Protein AF-A0A1D2PKX2-F1 (afdb_monomer_lite)

Sequence (69 aa):
MSDIAIDIPWPVMMLILGISYWPLWLLVGAGLMYFGMTRLRGIGRIACIVAAVLFIAYTGLGLYVILAR

Radius of gyration: 16.37 Å; chains: 1; bounding box: 48×19×40 Å

pLDDT: mean 81.65, std 10.63, range [44.88, 94.25]

Structure (mmCIF, N/CA/C/O backbone):
data_AF-A0A1D2PKX2-F1
#
_entry.id   AF-A0A1D2PKX2-F1
#
loop_
_atom_site.group_PDB
_atom_site.id
_atom_site.type_symbol
_atom_site.label_atom_id
_atom_site.label_alt_id
_atom_site.label_comp_id
_atom_site.label_asym_id
_atom_site.label_entity_id
_atom_site.label_seq_id
_atom_site.pdbx_PDB_ins_code
_atom_site.Cartn_x
_atom_site.Cartn_y
_atom_site.Cartn_z
_atom_site.occupancy
_atom_site.B_iso_or_equiv
_atom_site.auth_seq_id
_atom_site.auth_comp_id
_atom_site.auth_asym_id
_atom_site.auth_atom_id
_atom_site.pdbx_PDB_model_num
ATOM 1 N N . MET A 1 1 ? 32.261 -3.019 -25.099 1.00 44.88 1 MET A N 1
ATOM 2 C CA . MET A 1 1 ? 30.914 -3.093 -24.503 1.00 44.88 1 MET A CA 1
ATOM 3 C C . MET A 1 1 ? 30.630 -1.716 -23.931 1.00 44.88 1 MET A C 1
ATOM 5 O O . MET A 1 1 ? 31.303 -1.331 -22.992 1.00 44.88 1 MET A O 1
ATOM 9 N N . SER A 1 2 ? 29.792 -0.921 -24.600 1.00 50.31 2 SER A N 1
ATOM 10 C CA . SER A 1 2 ? 29.357 0.381 -24.082 1.00 50.31 2 SER A CA 1
ATOM 11 C C . SER A 1 2 ? 28.270 0.088 -23.061 1.00 50.31 2 SER A C 1
ATOM 13 O O . SER A 1 2 ? 27.192 -0.347 -23.463 1.00 50.31 2 SER A O 1
ATOM 15 N N . ASP A 1 3 ? 28.559 0.259 -21.773 1.00 57.47 3 ASP A N 1
ATOM 16 C CA . ASP A 1 3 ? 27.530 0.288 -20.737 1.00 57.47 3 ASP A CA 1
ATOM 17 C C . ASP A 1 3 ? 26.561 1.421 -21.085 1.00 57.47 3 ASP A C 1
ATOM 19 O O . ASP A 1 3 ? 26.847 2.602 -20.894 1.00 57.47 3 ASP A O 1
ATOM 23 N N . ILE A 1 4 ? 25.425 1.064 -21.688 1.00 59.75 4 ILE A N 1
ATOM 24 C CA . ILE A 1 4 ? 24.276 1.955 -21.802 1.00 59.75 4 ILE A CA 1
ATOM 25 C C . ILE A 1 4 ? 23.759 2.093 -20.372 1.00 59.75 4 ILE A C 1
ATOM 27 O O . ILE A 1 4 ? 22.954 1.294 -19.898 1.00 59.75 4 ILE A O 1
ATOM 31 N N . ALA A 1 5 ? 24.300 3.076 -19.656 1.00 60.88 5 ALA A N 1
ATOM 32 C CA . ALA A 1 5 ? 23.747 3.534 -18.399 1.00 60.88 5 ALA A CA 1
ATOM 33 C C . ALA A 1 5 ? 22.379 4.143 -18.723 1.00 60.88 5 ALA A C 1
ATOM 35 O O . ALA A 1 5 ? 22.272 5.291 -19.151 1.00 60.88 5 ALA A O 1
ATOM 36 N N . ILE A 1 6 ? 21.325 3.332 -18.612 1.00 63.44 6 ILE A N 1
ATOM 37 C CA . ILE A 1 6 ? 19.961 3.847 -18.598 1.00 63.44 6 ILE A CA 1
ATOM 38 C C . ILE A 1 6 ? 19.861 4.639 -17.299 1.00 63.44 6 ILE A C 1
ATOM 40 O O . ILE A 1 6 ? 19.780 4.057 -16.2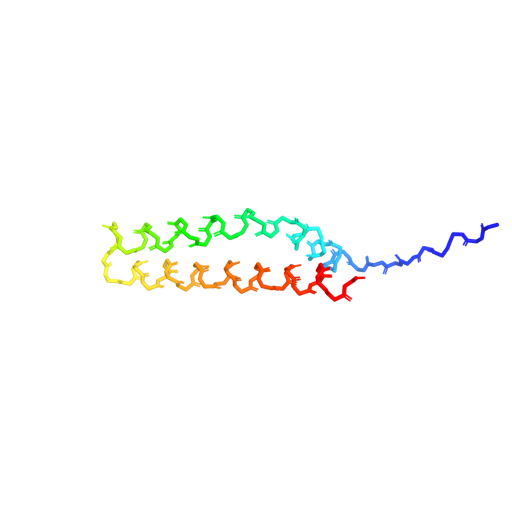18 1.00 63.44 6 ILE A O 1
ATOM 44 N N . ASP A 1 7 ? 19.934 5.960 -17.413 1.00 72.25 7 ASP A N 1
ATOM 45 C CA . ASP A 1 7 ? 19.837 6.894 -16.297 1.00 72.25 7 ASP A CA 1
ATOM 46 C C . ASP A 1 7 ? 18.370 6.932 -15.834 1.00 72.25 7 ASP A C 1
ATOM 48 O O . ASP A 1 7 ? 17.577 7.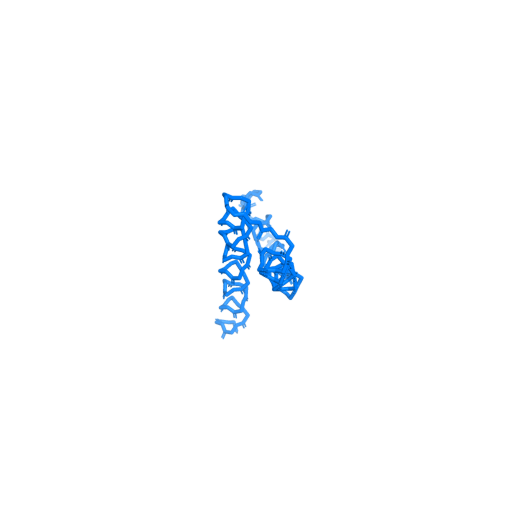799 -16.205 1.00 72.25 7 ASP A O 1
ATOM 52 N N . ILE A 1 8 ? 17.951 5.877 -15.127 1.00 72.00 8 ILE A N 1
ATOM 53 C CA . ILE A 1 8 ? 16.585 5.737 -14.626 1.00 72.00 8 ILE A CA 1
ATOM 54 C C . ILE A 1 8 ? 16.417 6.758 -13.501 1.00 72.00 8 ILE A C 1
ATOM 56 O O . ILE A 1 8 ? 17.112 6.656 -12.484 1.00 72.00 8 ILE A O 1
ATOM 60 N N . PRO A 1 9 ? 15.473 7.711 -13.620 1.00 83.62 9 PRO A N 1
ATOM 61 C CA . PRO A 1 9 ? 15.231 8.679 -12.566 1.00 83.62 9 PRO A CA 1
ATOM 62 C C . PRO A 1 9 ? 14.952 7.964 -11.244 1.00 83.62 9 PRO A C 1
ATOM 64 O O . PRO A 1 9 ? 14.162 7.018 -11.199 1.00 83.62 9 PRO A O 1
ATOM 67 N N . TRP A 1 10 ? 15.548 8.448 -10.154 1.00 74.31 10 TRP A N 1
ATOM 68 C CA . TRP A 1 10 ? 15.373 7.878 -8.813 1.00 74.31 10 TRP A CA 1
ATOM 69 C C . TRP A 1 10 ? 13.909 7.544 -8.446 1.00 74.31 10 TRP A C 1
ATOM 71 O O . TRP A 1 10 ? 13.670 6.446 -7.937 1.00 74.31 10 TRP A O 1
ATOM 81 N N . PRO A 1 11 ? 12.900 8.390 -8.760 1.00 71.94 11 PRO A N 1
ATOM 82 C CA . PRO A 1 11 ? 11.499 8.063 -8.483 1.00 71.94 11 PRO A CA 1
ATOM 83 C C . PRO A 1 11 ? 11.001 6.813 -9.220 1.00 71.94 11 PRO A C 1
ATOM 85 O O . PRO A 1 11 ? 10.225 6.038 -8.668 1.00 71.94 11 PRO A O 1
ATOM 88 N N . VAL A 1 12 ? 11.465 6.595 -10.451 1.00 76.25 12 VAL A N 1
ATOM 89 C CA . VAL A 1 12 ? 11.098 5.438 -11.277 1.00 76.25 12 VAL A CA 1
ATOM 90 C C . VAL A 1 12 ? 11.767 4.173 -10.738 1.00 76.25 12 VAL A C 1
ATOM 92 O O . VAL A 1 12 ? 11.111 3.140 -10.624 1.00 76.25 12 VAL A O 1
ATOM 95 N N . MET A 1 13 ? 13.032 4.262 -10.315 1.00 76.44 13 MET A N 1
ATOM 96 C CA . MET A 1 13 ? 13.744 3.153 -9.667 1.00 76.44 13 MET A CA 1
ATOM 97 C C . MET A 1 13 ? 13.039 2.710 -8.376 1.00 76.44 13 MET A C 1
ATOM 99 O O . MET A 1 13 ? 12.793 1.520 -8.175 1.00 76.44 13 MET A O 1
ATOM 103 N N . MET A 1 14 ? 12.657 3.671 -7.529 1.00 73.00 14 MET A N 1
ATOM 104 C CA . MET A 1 14 ? 11.893 3.418 -6.303 1.00 73.00 14 MET A CA 1
ATOM 105 C C . MET A 1 14 ? 10.534 2.773 -6.601 1.00 73.00 14 MET A C 1
ATOM 107 O O . MET A 1 14 ? 10.112 1.880 -5.869 1.00 73.00 14 MET A O 1
ATOM 111 N N . LEU A 1 15 ? 9.867 3.175 -7.689 1.00 73.00 15 LEU A N 1
ATOM 112 C CA . LEU A 1 15 ? 8.592 2.591 -8.105 1.00 73.00 15 LEU A CA 1
ATOM 113 C C . LEU A 1 15 ? 8.746 1.126 -8.544 1.00 73.00 15 LEU A C 1
ATOM 115 O O . LEU A 1 15 ? 7.942 0.288 -8.148 1.00 73.00 15 LEU A O 1
ATOM 119 N N . ILE A 1 16 ? 9.782 0.805 -9.326 1.00 74.75 16 ILE A N 1
ATOM 120 C CA . ILE A 1 16 ? 10.065 -0.559 -9.809 1.00 74.75 16 ILE A CA 1
ATOM 121 C C . ILE A 1 16 ? 10.447 -1.486 -8.645 1.00 74.75 16 ILE A C 1
ATOM 123 O O . ILE A 1 16 ? 9.943 -2.610 -8.539 1.00 74.75 16 ILE A O 1
ATOM 127 N N . LEU A 1 17 ? 11.305 -1.005 -7.740 1.00 73.44 17 LEU A N 1
ATOM 128 C CA . LEU A 1 17 ? 11.651 -1.719 -6.508 1.00 73.44 17 LEU A CA 1
ATOM 129 C C . LEU A 1 17 ? 10.407 -1.933 -5.642 1.00 73.44 17 LEU A C 1
ATOM 131 O O . LEU A 1 17 ? 10.157 -3.053 -5.208 1.00 73.44 17 LEU A O 1
ATOM 135 N N . GLY A 1 18 ? 9.588 -0.896 -5.457 1.00 73.38 18 GLY A N 1
ATOM 136 C CA . GLY A 1 18 ? 8.329 -0.971 -4.718 1.00 73.38 18 GLY A CA 1
ATOM 137 C C . GLY A 1 18 ? 7.370 -2.010 -5.297 1.00 73.38 18 GLY A C 1
ATOM 138 O O . GLY A 1 18 ? 6.883 -2.867 -4.564 1.00 73.38 18 GLY A O 1
ATOM 139 N N . ILE A 1 19 ? 7.156 -2.000 -6.612 1.00 76.88 19 ILE A N 1
ATOM 140 C CA . ILE A 1 19 ? 6.332 -2.974 -7.344 1.00 76.88 19 ILE A CA 1
ATOM 141 C C . ILE A 1 19 ? 6.801 -4.420 -7.115 1.00 76.88 19 ILE A C 1
ATOM 143 O O . ILE A 1 19 ? 5.975 -5.322 -6.987 1.00 76.88 19 ILE A O 1
ATOM 147 N N . SER A 1 20 ? 8.109 -4.657 -7.004 1.00 78.69 20 SER A N 1
ATOM 148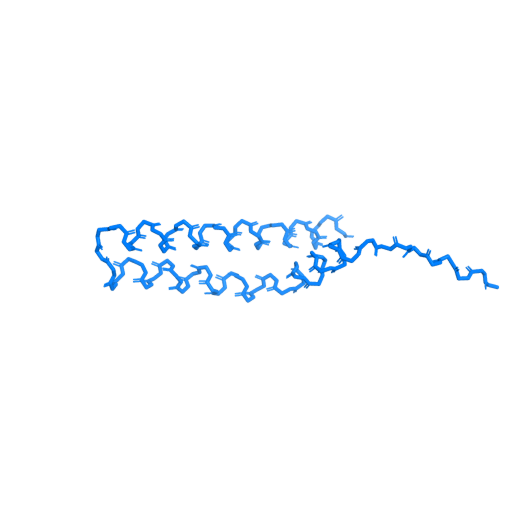 C CA . SER A 1 20 ? 8.651 -6.007 -6.779 1.00 78.69 20 SER A CA 1
ATOM 149 C C . SER A 1 20 ? 8.186 -6.623 -5.450 1.00 78.69 20 SER A C 1
ATOM 151 O O . SER A 1 20 ? 8.103 -7.844 -5.329 1.00 78.69 20 SER A O 1
ATOM 153 N N . TYR A 1 21 ? 7.793 -5.794 -4.477 1.00 83.12 21 TYR A N 1
ATOM 154 C CA . TYR A 1 21 ? 7.218 -6.220 -3.199 1.00 83.12 21 TYR A CA 1
ATOM 155 C C . TYR A 1 21 ? 5.681 -6.339 -3.226 1.00 83.12 21 TYR A C 1
ATOM 157 O O . TYR A 1 21 ? 5.049 -6.354 -2.169 1.00 83.12 21 TYR A O 1
ATOM 165 N N . TRP A 1 22 ? 5.055 -6.465 -4.403 1.00 81.00 22 TRP A N 1
ATOM 166 C CA . TRP A 1 22 ? 3.598 -6.618 -4.560 1.00 81.00 22 TRP A CA 1
ATOM 167 C C . TRP A 1 22 ? 2.922 -7.621 -3.607 1.00 81.00 22 TRP A C 1
ATOM 169 O O . TRP A 1 22 ? 1.851 -7.275 -3.107 1.00 81.00 22 TRP A O 1
ATOM 179 N N . PRO A 1 23 ? 3.494 -8.794 -3.248 1.00 85.06 23 PRO A N 1
ATOM 180 C CA . PRO A 1 23 ? 2.813 -9.709 -2.333 1.00 85.06 23 PRO A CA 1
ATOM 181 C C . PRO A 1 23 ? 2.676 -9.114 -0.926 1.00 85.06 23 PRO A C 1
ATOM 183 O O . PRO A 1 23 ? 1.65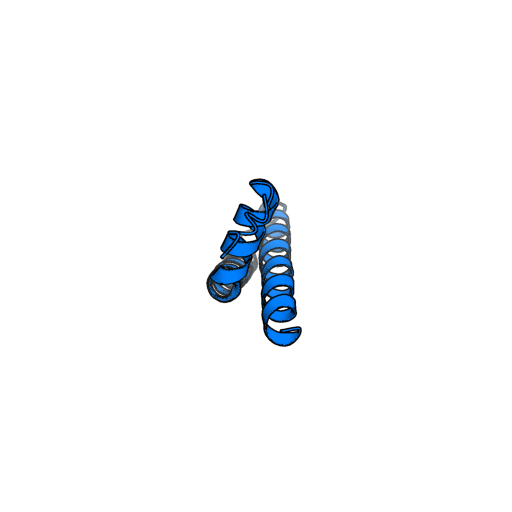9 -9.309 -0.263 1.00 85.06 23 PRO A O 1
ATOM 186 N N . LEU A 1 24 ? 3.676 -8.345 -0.477 1.00 87.56 24 LEU A N 1
ATOM 187 C CA . LEU A 1 24 ? 3.650 -7.652 0.812 1.00 87.56 24 LEU A CA 1
ATOM 188 C C . LEU A 1 24 ? 2.597 -6.545 0.820 1.00 87.56 24 LEU A C 1
ATOM 190 O O . LEU A 1 24 ? 1.857 -6.421 1.794 1.00 87.56 24 LEU A O 1
ATOM 194 N N . TRP A 1 25 ? 2.475 -5.781 -0.266 1.00 88.06 25 TRP A N 1
ATOM 195 C CA . TRP A 1 25 ? 1.435 -4.756 -0.385 1.00 88.06 25 TRP A CA 1
ATOM 196 C C . TRP A 1 25 ? 0.030 -5.365 -0.343 1.00 88.06 25 TRP A C 1
ATOM 198 O O . TRP A 1 25 ? -0.849 -4.822 0.326 1.00 88.06 25 TRP A O 1
ATOM 208 N N . LEU A 1 26 ? -0.163 -6.541 -0.947 1.00 87.56 26 LEU A N 1
ATOM 209 C CA . LEU A 1 26 ? -1.415 -7.298 -0.874 1.00 87.56 26 LEU A CA 1
ATOM 210 C C . LEU A 1 26 ? -1.752 -7.705 0.567 1.00 87.56 26 LEU A C 1
ATOM 212 O O . LEU A 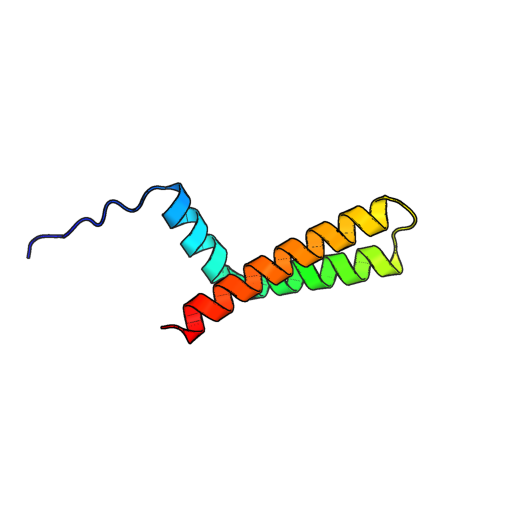1 26 ? -2.882 -7.509 1.016 1.00 87.56 26 LEU A O 1
ATOM 216 N N . LEU A 1 27 ? -0.766 -8.223 1.308 1.00 90.19 27 LEU A N 1
ATOM 217 C CA . LEU A 1 27 ? -0.926 -8.603 2.716 1.00 90.19 27 LEU A CA 1
ATOM 218 C C . LEU A 1 27 ? -1.274 -7.399 3.596 1.00 90.19 27 LEU A C 1
ATOM 220 O O . LEU A 1 27 ? -2.177 -7.483 4.430 1.00 90.19 27 LEU A O 1
ATOM 224 N N . VAL A 1 28 ? -0.599 -6.267 3.389 1.00 90.56 28 VAL A N 1
ATOM 225 C CA . VAL A 1 28 ? -0.879 -5.019 4.112 1.00 90.56 28 VAL A CA 1
ATOM 226 C C . VAL A 1 28 ? -2.285 -4.512 3.789 1.00 90.56 28 VAL A C 1
ATOM 228 O O . VAL A 1 28 ? -3.036 -4.175 4.705 1.00 90.56 28 VAL A O 1
ATOM 231 N N . GLY A 1 29 ? -2.680 -4.517 2.513 1.00 90.94 29 GLY A N 1
ATOM 232 C CA . GLY A 1 29 ? -4.026 -4.137 2.084 1.00 90.94 29 GLY A CA 1
ATOM 233 C C . GLY A 1 29 ? -5.111 -5.021 2.706 1.00 90.94 29 GLY A C 1
ATOM 234 O O . GLY A 1 29 ? -6.067 -4.511 3.291 1.00 90.94 29 GLY A O 1
ATOM 235 N N . ALA A 1 30 ? -4.936 -6.343 2.668 1.00 91.00 30 ALA A N 1
ATOM 236 C CA . ALA A 1 30 ? -5.862 -7.293 3.285 1.00 91.00 30 ALA A CA 1
ATOM 237 C C . ALA A 1 30 ? -5.945 -7.114 4.812 1.00 91.00 30 ALA A C 1
ATOM 239 O O . ALA A 1 30 ? -7.039 -7.105 5.382 1.00 91.00 30 ALA A O 1
ATOM 240 N N . GLY A 1 31 ? -4.802 -6.906 5.473 1.00 90.44 31 GLY A N 1
ATOM 241 C CA . GLY A 1 31 ? -4.728 -6.641 6.908 1.00 90.44 31 GLY A CA 1
ATOM 242 C C . GLY A 1 31 ? -5.438 -5.346 7.305 1.00 90.44 31 GLY A C 1
ATOM 243 O O . GLY A 1 31 ? -6.203 -5.338 8.271 1.00 90.44 31 GLY A O 1
ATOM 244 N N . LEU A 1 32 ? -5.257 -4.272 6.531 1.00 89.56 32 LEU A N 1
ATOM 245 C CA . LEU A 1 32 ? -5.959 -3.003 6.730 1.00 89.56 32 LEU A CA 1
ATOM 246 C C . LEU A 1 32 ? -7.467 -3.150 6.506 1.00 89.56 32 LEU A C 1
ATOM 248 O O . LEU A 1 32 ? -8.245 -2.639 7.306 1.00 89.56 32 LEU A O 1
ATOM 252 N N . MET A 1 33 ? -7.911 -3.894 5.490 1.00 89.81 33 MET A N 1
ATOM 253 C CA . MET A 1 33 ? -9.339 -4.189 5.313 1.00 89.81 33 MET A CA 1
ATOM 254 C C . MET A 1 33 ? -9.918 -4.943 6.512 1.00 89.81 33 MET A C 1
ATOM 256 O O . MET A 1 33 ? -10.949 -4.534 7.052 1.00 89.81 33 MET A O 1
ATOM 260 N N . TYR A 1 34 ? -9.247 -6.004 6.962 1.00 90.75 34 TYR A N 1
ATOM 261 C CA . TYR A 1 34 ? -9.685 -6.786 8.115 1.00 90.75 34 TYR A CA 1
ATOM 262 C C . TYR A 1 34 ? -9.736 -5.933 9.386 1.00 90.75 34 TYR A C 1
ATOM 264 O O . TYR A 1 34 ? -10.753 -5.907 10.082 1.00 90.75 34 TYR A O 1
ATOM 272 N N . PHE A 1 35 ? -8.675 -5.179 9.675 1.00 88.06 35 PHE A N 1
ATOM 273 C CA . PHE A 1 35 ? -8.610 -4.299 10.839 1.00 88.06 35 PHE A CA 1
ATOM 274 C C . PHE A 1 35 ? -9.654 -3.177 10.764 1.00 88.06 35 PHE A C 1
ATOM 276 O O . PHE A 1 35 ? -10.381 -2.931 11.728 1.00 88.06 35 PHE A O 1
ATOM 283 N N . GLY A 1 36 ? -9.792 -2.543 9.600 1.00 89.19 36 GLY A N 1
ATOM 284 C CA . GLY A 1 36 ? -10.766 -1.489 9.347 1.00 89.19 36 GLY A CA 1
ATOM 285 C C . GLY A 1 36 ? -12.208 -1.953 9.525 1.00 89.19 36 GLY A C 1
ATOM 286 O O . GLY A 1 36 ? -13.015 -1.212 10.084 1.00 89.19 36 GLY A O 1
ATOM 287 N N . MET A 1 37 ? -12.536 -3.177 9.106 1.00 87.12 37 MET A N 1
ATOM 288 C CA . MET A 1 37 ? -13.877 -3.741 9.286 1.00 87.12 37 MET A CA 1
ATOM 289 C C . MET A 1 37 ? -14.145 -4.253 10.707 1.00 87.12 37 MET A C 1
ATOM 291 O O . MET A 1 37 ? -15.266 -4.105 11.188 1.00 87.12 37 MET A O 1
ATOM 295 N N . THR A 1 38 ? -13.155 -4.849 11.378 1.00 88.31 38 THR A N 1
ATOM 296 C CA . THR A 1 38 ? -13.356 -5.515 12.681 1.00 88.31 38 THR A CA 1
ATOM 297 C C . THR A 1 38 ? -13.158 -4.603 13.887 1.00 88.31 38 THR A C 1
ATOM 299 O O . THR A 1 38 ? -13.815 -4.798 14.910 1.00 88.31 38 THR A O 1
ATOM 302 N N . ARG A 1 39 ? -12.254 -3.620 13.806 1.00 84.44 39 ARG A N 1
ATOM 303 C CA . ARG A 1 39 ? -11.814 -2.826 14.968 1.00 84.44 39 ARG A CA 1
ATOM 304 C C . ARG A 1 39 ? -12.199 -1.352 14.897 1.00 84.44 39 ARG A C 1
ATOM 306 O O . ARG A 1 39 ? -12.308 -0.722 15.946 1.00 84.44 39 ARG A O 1
ATOM 313 N N . LEU A 1 40 ? -12.406 -0.791 13.705 1.00 86.94 40 LEU A N 1
ATOM 314 C CA . LEU A 1 40 ? -12.644 0.644 13.532 1.00 86.94 40 LEU A CA 1
ATOM 315 C C . LEU A 1 40 ? -14.123 0.966 13.270 1.00 86.94 40 LEU A C 1
ATOM 317 O O . LEU A 1 40 ? -14.842 0.242 12.584 1.00 86.94 40 LEU A O 1
ATOM 321 N N . ARG A 1 41 ? -14.584 2.100 13.811 1.00 87.12 41 ARG A N 1
ATOM 322 C CA . ARG A 1 41 ? -15.919 2.673 13.568 1.00 87.12 41 ARG A CA 1
ATOM 323 C C . ARG A 1 41 ? -15.782 4.109 13.055 1.00 87.12 41 ARG A C 1
ATOM 325 O O . ARG A 1 41 ? -14.793 4.781 13.338 1.00 87.12 41 ARG A O 1
ATOM 332 N N . GLY A 1 42 ? -16.771 4.576 12.295 1.00 87.06 42 GLY A N 1
ATOM 333 C CA . GLY A 1 42 ? -16.798 5.943 11.763 1.00 87.06 42 GLY A CA 1
ATOM 334 C C . GLY A 1 42 ? -15.666 6.238 10.769 1.00 87.06 42 GLY A C 1
ATOM 335 O O . GLY A 1 42 ? -15.312 5.394 9.948 1.00 87.06 42 GLY A O 1
ATOM 336 N N . ILE A 1 43 ? -15.093 7.441 10.847 1.00 89.62 43 ILE A N 1
ATOM 337 C CA . ILE A 1 43 ? -14.106 7.963 9.881 1.00 89.62 43 ILE A CA 1
ATOM 338 C C . ILE A 1 43 ? -12.837 7.098 9.817 1.00 89.62 43 ILE A C 1
ATOM 340 O O . ILE A 1 43 ? -12.293 6.891 8.734 1.00 89.62 43 ILE A O 1
ATOM 344 N N . GLY A 1 44 ? -12.406 6.517 10.943 1.00 85.69 44 GLY A N 1
ATOM 345 C CA . GLY A 1 44 ? -11.236 5.632 10.977 1.00 85.69 44 GLY A CA 1
ATOM 346 C C . GLY A 1 44 ? -11.394 4.403 10.077 1.00 85.69 44 GLY A C 1
ATOM 347 O O . GLY A 1 44 ? -10.446 4.002 9.406 1.00 85.69 44 GLY A O 1
ATOM 348 N N . ARG A 1 45 ? -12.611 3.849 9.979 1.00 90.06 45 ARG A N 1
ATOM 349 C CA . ARG A 1 45 ? -12.912 2.735 9.067 1.00 90.06 45 ARG A CA 1
ATOM 350 C C . ARG A 1 45 ? -12.759 3.158 7.608 1.00 90.06 45 ARG A C 1
ATOM 352 O O . ARG A 1 45 ? -12.180 2.413 6.827 1.00 90.06 45 ARG A O 1
ATOM 359 N N . ILE A 1 46 ? -13.246 4.347 7.254 1.00 89.94 46 ILE A N 1
ATOM 360 C CA . ILE A 1 46 ? -13.161 4.875 5.886 1.00 89.94 46 ILE A CA 1
ATOM 361 C C . ILE A 1 46 ? -11.696 5.082 5.500 1.00 89.94 46 ILE A C 1
ATOM 363 O O . ILE A 1 46 ? -11.268 4.570 4.471 1.00 89.94 46 ILE A O 1
ATOM 367 N N . ALA A 1 47 ? -10.911 5.745 6.352 1.00 91.31 47 ALA A N 1
ATOM 368 C CA . ALA A 1 47 ? -9.484 5.957 6.110 1.00 91.31 47 ALA A CA 1
ATOM 369 C C . ALA A 1 47 ? -8.724 4.629 5.930 1.00 91.31 47 ALA A C 1
ATOM 371 O O . ALA A 1 47 ? -7.899 4.500 5.027 1.00 91.31 47 ALA A O 1
ATOM 372 N N . CYS A 1 48 ? -9.046 3.620 6.743 1.00 91.50 48 CYS A N 1
ATOM 373 C CA . CYS A 1 48 ? -8.417 2.303 6.672 1.00 91.50 48 CYS A CA 1
ATOM 374 C C . CYS A 1 48 ? -8.783 1.545 5.383 1.00 91.50 48 CYS A C 1
ATOM 376 O O . CYS A 1 48 ? -7.910 0.963 4.744 1.00 91.50 48 CYS A O 1
ATOM 378 N N . ILE A 1 49 ? -10.048 1.615 4.950 1.00 90.38 49 ILE A N 1
ATOM 379 C CA . ILE A 1 49 ? -10.498 1.035 3.676 1.00 90.38 49 ILE A CA 1
ATOM 380 C C . ILE A 1 49 ? -9.830 1.741 2.492 1.00 90.38 49 ILE A C 1
ATOM 382 O O . ILE A 1 49 ? -9.341 1.069 1.590 1.00 90.38 49 ILE A O 1
ATOM 386 N N . VAL A 1 50 ? -9.763 3.076 2.498 1.00 94.25 50 VAL A N 1
ATOM 387 C CA . VAL A 1 50 ? -9.102 3.846 1.431 1.00 94.25 50 VAL A CA 1
ATOM 388 C C . VAL A 1 50 ? -7.625 3.466 1.329 1.00 94.25 50 VAL A C 1
ATOM 390 O O . VAL A 1 50 ? -7.147 3.166 0.236 1.00 94.25 50 VAL A O 1
ATOM 393 N N . ALA A 1 51 ? -6.916 3.395 2.459 1.00 91.62 51 ALA A N 1
ATOM 394 C CA . ALA A 1 51 ? -5.524 2.952 2.484 1.00 91.62 51 ALA A CA 1
ATOM 395 C C . ALA A 1 51 ? -5.370 1.521 1.944 1.00 91.62 51 ALA A C 1
ATOM 397 O O . ALA A 1 51 ? -4.504 1.265 1.110 1.00 91.62 51 ALA A O 1
ATOM 398 N N . ALA A 1 52 ? -6.239 0.597 2.360 1.00 90.88 52 ALA A N 1
ATOM 399 C CA . ALA A 1 52 ? -6.217 -0.774 1.867 1.00 90.88 52 ALA A CA 1
ATOM 400 C C . ALA A 1 52 ? -6.414 -0.863 0.347 1.00 90.88 52 ALA A C 1
ATOM 402 O O . ALA A 1 52 ? -5.690 -1.595 -0.326 1.00 90.88 52 ALA A O 1
ATOM 403 N N . VAL A 1 53 ? -7.357 -0.093 -0.204 1.00 92.12 53 VAL A N 1
ATOM 404 C CA . VAL A 1 53 ? -7.612 -0.037 -1.650 1.00 92.12 53 VAL A CA 1
ATOM 405 C C . VAL A 1 53 ? -6.383 0.467 -2.406 1.00 92.12 53 VAL A C 1
ATOM 407 O O . VAL A 1 53 ? -6.051 -0.099 -3.445 1.00 92.12 53 VAL A O 1
ATOM 410 N N . LEU A 1 54 ? -5.666 1.464 -1.879 1.00 90.81 54 LEU A N 1
ATOM 411 C CA . LEU A 1 54 ? -4.425 1.952 -2.491 1.00 90.81 54 LEU A CA 1
ATOM 412 C C . LEU A 1 54 ? -3.347 0.862 -2.546 1.00 90.81 54 LEU A C 1
ATO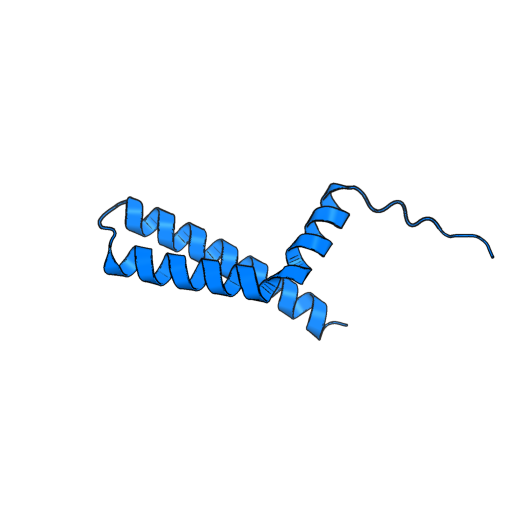M 414 O O . LEU A 1 54 ? -2.722 0.676 -3.589 1.00 90.81 54 LEU A O 1
ATOM 418 N N . PHE A 1 55 ? -3.167 0.096 -1.468 1.00 88.94 55 PHE A N 1
ATOM 419 C CA . PHE A 1 55 ? -2.218 -1.022 -1.451 1.00 88.94 55 PHE A CA 1
ATOM 420 C C . PHE A 1 55 ? -2.606 -2.144 -2.423 1.00 88.94 55 PHE A C 1
ATOM 422 O O . PHE A 1 55 ? -1.745 -2.695 -3.113 1.00 88.94 55 PHE A O 1
ATOM 429 N N . ILE A 1 56 ? -3.899 -2.454 -2.535 1.00 87.69 56 ILE A N 1
ATOM 430 C CA . ILE A 1 56 ? -4.405 -3.448 -3.493 1.00 87.69 56 ILE A CA 1
ATOM 431 C C . ILE A 1 56 ? -4.204 -2.962 -4.935 1.00 87.69 56 ILE A C 1
ATOM 433 O O . ILE A 1 56 ? -3.730 -3.724 -5.776 1.00 87.69 56 ILE A O 1
ATOM 437 N N . ALA A 1 57 ? -4.493 -1.693 -5.229 1.00 87.44 57 ALA A N 1
ATOM 438 C CA . ALA A 1 57 ? -4.265 -1.109 -6.551 1.00 87.44 57 ALA A CA 1
ATOM 439 C C . ALA A 1 57 ? -2.776 -1.136 -6.934 1.00 87.44 57 ALA A C 1
ATOM 441 O O . ALA A 1 57 ? -2.423 -1.522 -8.049 1.00 87.44 57 ALA A O 1
ATOM 442 N N . TYR A 1 58 ? -1.897 -0.804 -5.986 1.00 85.12 58 TYR A N 1
ATOM 443 C CA . TYR A 1 58 ? -0.449 -0.867 -6.180 1.00 85.12 58 TYR A CA 1
ATOM 444 C C . TYR A 1 58 ? 0.047 -2.301 -6.410 1.00 85.12 58 TYR A C 1
ATOM 446 O O . TYR A 1 58 ? 0.936 -2.547 -7.222 1.00 85.12 58 TYR A O 1
ATOM 454 N N . THR A 1 59 ? -0.590 -3.274 -5.762 1.00 86.69 59 THR A N 1
ATOM 455 C CA . THR A 1 59 ? -0.350 -4.693 -6.031 1.00 86.69 59 THR A CA 1
ATOM 456 C C . THR A 1 59 ? -0.767 -5.084 -7.450 1.00 86.69 59 THR A C 1
ATOM 458 O O . THR A 1 59 ? -0.021 -5.776 -8.143 1.00 86.69 59 THR A O 1
ATOM 461 N N . GLY A 1 60 ? -1.932 -4.616 -7.910 1.00 84.75 60 GLY A N 1
ATOM 462 C CA . GLY A 1 60 ? -2.405 -4.845 -9.276 1.00 84.75 60 GLY A CA 1
ATOM 463 C C . GLY A 1 60 ? -1.417 -4.334 -10.327 1.00 84.75 60 GLY A C 1
ATOM 464 O O . GLY A 1 60 ? -1.174 -5.016 -11.321 1.00 84.75 60 GLY A O 1
ATOM 465 N N . LEU A 1 61 ? -0.772 -3.192 -10.068 1.00 84.81 61 LEU A N 1
ATOM 466 C CA . LEU A 1 61 ? 0.297 -2.673 -10.920 1.00 84.81 61 LEU A CA 1
ATOM 467 C C . LEU A 1 61 ? 1.497 -3.628 -10.978 1.00 84.81 61 LEU A C 1
ATOM 469 O O . LEU A 1 61 ? 2.038 -3.865 -12.055 1.00 84.81 61 LEU A O 1
ATOM 473 N N . GLY A 1 62 ? 1.895 -4.213 -9.847 1.00 82.94 62 GLY A N 1
ATOM 474 C CA . GLY A 1 62 ? 2.998 -5.170 -9.836 1.00 82.94 62 GLY A CA 1
ATOM 475 C C . GLY A 1 62 ? 2.689 -6.491 -10.529 1.00 82.94 62 GLY A C 1
ATOM 476 O O . GLY A 1 62 ? 3.526 -6.994 -11.278 1.00 82.94 62 GLY A O 1
ATOM 477 N N . LEU A 1 63 ? 1.466 -7.000 -10.376 1.00 83.62 63 LEU A N 1
ATOM 478 C CA . LEU A 1 63 ? 0.985 -8.147 -11.148 1.00 83.62 63 LEU A CA 1
ATOM 479 C C . LEU A 1 63 ? 0.971 -7.853 -12.650 1.00 83.62 63 LEU A C 1
ATOM 481 O O . LEU A 1 63 ? 1.429 -8.683 -13.429 1.00 83.62 63 LEU A O 1
ATOM 485 N N . TYR A 1 64 ? 0.493 -6.672 -13.052 1.00 83.31 64 TYR A N 1
ATOM 486 C CA . TYR A 1 64 ? 0.499 -6.250 -14.451 1.00 83.31 64 TYR A CA 1
ATOM 487 C C . TYR A 1 64 ? 1.918 -6.231 -15.025 1.00 83.31 64 TYR A C 1
ATOM 489 O O . TYR A 1 64 ? 2.144 -6.792 -16.089 1.00 83.31 64 TYR A O 1
ATOM 497 N N . VAL A 1 65 ? 2.885 -5.652 -14.308 1.00 80.69 65 VAL A N 1
ATOM 498 C CA . VAL A 1 65 ? 4.287 -5.606 -14.757 1.00 80.69 65 VAL A CA 1
ATOM 499 C C . VAL A 1 65 ? 4.894 -7.004 -14.896 1.00 80.69 65 VAL A C 1
ATOM 501 O O . VAL A 1 65 ? 5.673 -7.229 -15.817 1.00 80.69 65 VAL A O 1
ATOM 504 N N . ILE A 1 66 ? 4.551 -7.944 -14.012 1.00 78.50 66 ILE A N 1
ATOM 505 C CA . ILE A 1 66 ? 5.053 -9.324 -14.088 1.00 78.50 66 ILE A CA 1
ATOM 506 C C . ILE A 1 66 ? 4.404 -10.098 -15.237 1.00 78.50 66 ILE A C 1
ATOM 508 O O . ILE A 1 66 ? 5.099 -10.843 -15.913 1.00 78.50 66 ILE A O 1
ATOM 512 N N . LEU A 1 67 ? 3.095 -9.942 -15.451 1.00 78.50 67 LEU A N 1
ATOM 513 C CA . LEU A 1 67 ? 2.349 -10.665 -16.489 1.00 78.50 67 LEU A CA 1
ATOM 514 C C . LEU A 1 67 ? 2.536 -10.078 -17.893 1.00 78.50 67 LEU A C 1
ATOM 516 O O . LEU A 1 67 ? 2.385 -10.793 -18.876 1.00 78.50 67 LEU A O 1
ATOM 520 N N . ALA A 1 68 ? 2.822 -8.779 -17.994 1.00 74.69 68 ALA A N 1
ATOM 521 C CA . ALA A 1 68 ? 3.123 -8.104 -19.255 1.00 74.69 68 ALA A CA 1
ATOM 522 C C . ALA A 1 68 ? 4.588 -8.287 -19.699 1.00 74.69 68 ALA A C 1
ATOM 524 O O . ALA A 1 68 ? 4.988 -7.714 -20.714 1.00 74.69 68 ALA A O 1
ATOM 525 N N . ARG A 1 69 ? 5.381 -9.044 -18.933 1.00 57.25 69 ARG A N 1
ATOM 526 C CA . ARG A 1 69 ? 6.775 -9.390 -19.211 1.00 57.25 69 ARG A CA 1
ATOM 527 C C . ARG A 1 69 ? 6.886 -10.840 -19.663 1.00 57.25 69 ARG A C 1
ATOM 529 O O . ARG A 1 69 ? 7.759 -11.087 -20.521 1.00 57.25 69 ARG A O 1
#

Foldseek 3Di:
DPPPPPVQPPVRVVLLVLLVCLVVLLVQLVVLQVCLVPPDDDPSSVVSNVSSVVSNVSSVVSVCVVVVD

Secondary structure (DSSP, 8-state):
---------HHHHHHHHHHHTHHHHHHHHHHHHHHHHHT--THHHHHHHHHHHHHHHHHHHHHHHHHT-

Organism: NCBI:txid95486